Protein AF-A8GDI4-F1 (afdb_monomer_lite)

Structure (mmCIF, N/CA/C/O backbone):
data_AF-A8GDI4-F1
#
_entry.id   AF-A8GDI4-F1
#
loop_
_atom_site.group_PDB
_atom_site.id
_atom_site.type_symbol
_atom_site.label_atom_id
_atom_site.label_alt_id
_atom_site.label_comp_id
_atom_site.label_asym_id
_atom_site.label_entity_id
_atom_site.label_seq_id
_atom_site.pdbx_PDB_ins_code
_atom_site.Cartn_x
_atom_site.Cartn_y
_atom_site.Cartn_z
_atom_site.occupancy
_atom_site.B_iso_or_equiv
_atom_site.auth_seq_id
_atom_site.auth_comp_id
_atom_site.auth_asym_id
_atom_site.auth_atom_id
_atom_site.pdbx_PDB_model_num
ATOM 1 N N . MET A 1 1 ? -5.502 -11.220 3.417 1.00 76.50 1 MET A N 1
ATOM 2 C CA . MET A 1 1 ? -5.346 -9.816 3.839 1.00 76.50 1 MET A CA 1
ATOM 3 C C . MET A 1 1 ? -4.054 -9.682 4.635 1.00 76.50 1 MET A C 1
ATOM 5 O O . MET A 1 1 ? -3.841 -10.512 5.507 1.00 76.50 1 MET A O 1
ATOM 9 N N . ARG A 1 2 ? -3.188 -8.721 4.290 1.00 77.88 2 ARG A N 1
ATOM 10 C CA . ARG A 1 2 ? -1.946 -8.377 5.004 1.00 77.88 2 ARG A CA 1
ATOM 11 C C . ARG A 1 2 ? -2.241 -7.236 5.985 1.00 77.88 2 ARG A C 1
ATOM 13 O O . ARG A 1 2 ? -2.241 -6.068 5.599 1.00 77.88 2 ARG A O 1
ATOM 20 N N . ASP A 1 3 ? -2.582 -7.581 7.220 1.00 78.94 3 ASP A N 1
ATOM 21 C CA . ASP A 1 3 ? -2.763 -6.650 8.348 1.00 78.94 3 ASP A CA 1
ATOM 22 C C . ASP A 1 3 ? -1.467 -6.428 9.146 1.00 78.94 3 ASP A C 1
ATOM 24 O O . ASP A 1 3 ? -1.384 -5.527 9.978 1.00 78.94 3 ASP A O 1
ATOM 28 N N . ASP A 1 4 ? -0.436 -7.212 8.838 1.00 86.94 4 ASP A N 1
ATOM 29 C CA . ASP A 1 4 ? 0.924 -7.079 9.340 1.00 86.94 4 ASP A CA 1
ATOM 30 C C . ASP A 1 4 ? 1.663 -5.869 8.754 1.00 86.94 4 ASP A C 1
ATOM 32 O O . ASP A 1 4 ? 2.715 -5.511 9.272 1.00 86.94 4 ASP A O 1
ATOM 36 N N . ILE A 1 5 ? 1.141 -5.223 7.705 1.00 91.44 5 ILE A N 1
ATOM 37 C CA . ILE A 1 5 ? 1.769 -4.066 7.053 1.00 91.44 5 ILE A CA 1
ATOM 38 C C . ILE A 1 5 ? 1.228 -2.766 7.650 1.00 91.44 5 ILE A C 1
ATOM 40 O O . ILE A 1 5 ? 0.026 -2.514 7.676 1.00 91.44 5 ILE A O 1
ATOM 44 N N . GLN A 1 6 ? 2.140 -1.905 8.083 1.00 94.38 6 GLN A N 1
ATOM 45 C CA . GLN A 1 6 ? 1.870 -0.553 8.552 1.00 94.38 6 GLN A CA 1
ATOM 46 C C . GLN A 1 6 ? 2.278 0.470 7.501 1.00 94.38 6 GLN A C 1
ATOM 48 O O . GLN A 1 6 ? 3.165 0.233 6.676 1.00 94.38 6 GLN A O 1
ATOM 53 N N . PHE A 1 7 ? 1.659 1.643 7.578 1.00 95.94 7 PHE A N 1
ATOM 54 C CA . PHE A 1 7 ? 1.870 2.727 6.633 1.00 95.94 7 PHE A CA 1
ATOM 55 C C . PHE A 1 7 ? 2.283 4.009 7.342 1.00 95.94 7 PHE A C 1
ATOM 57 O O . PHE A 1 7 ? 1.793 4.325 8.427 1.00 95.94 7 PHE A O 1
ATOM 64 N N . ILE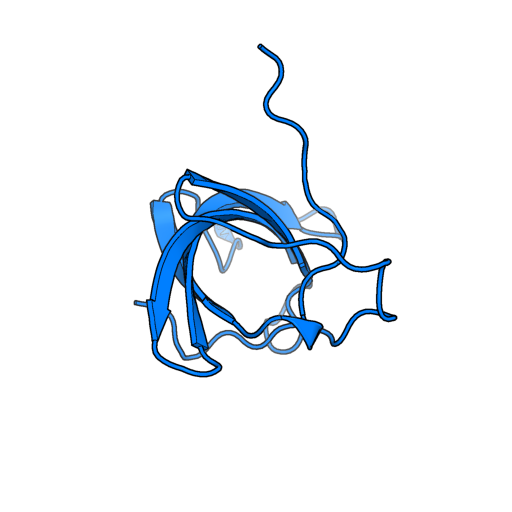 A 1 8 ? 3.170 4.762 6.698 1.00 95.12 8 ILE A N 1
ATOM 65 C CA . ILE A 1 8 ? 3.620 6.067 7.173 1.00 95.12 8 ILE A CA 1
ATOM 66 C C . ILE A 1 8 ? 2.434 7.029 7.154 1.00 95.12 8 ILE A C 1
ATOM 68 O O . ILE A 1 8 ? 1.702 7.110 6.164 1.00 95.12 8 ILE A O 1
ATOM 72 N N . GLN A 1 9 ? 2.255 7.771 8.245 1.00 93.31 9 GLN A N 1
ATOM 73 C CA . GLN A 1 9 ? 1.307 8.876 8.290 1.00 93.31 9 GLN A CA 1
ATOM 74 C C . GLN A 1 9 ? 1.774 9.999 7.361 1.00 93.31 9 GLN A C 1
ATOM 76 O O . GLN A 1 9 ? 2.923 10.432 7.416 1.00 93.31 9 GLN A O 1
ATOM 81 N N . GLN A 1 10 ? 0.876 10.466 6.509 1.00 89.19 10 GLN A N 1
ATOM 82 C CA . GLN A 1 10 ? 1.137 11.522 5.545 1.00 89.19 10 GLN A CA 1
ATOM 83 C C . GLN A 1 10 ? 0.580 12.845 6.079 1.00 89.19 10 GLN A C 1
ATOM 85 O O . GLN A 1 10 ? -0.395 12.835 6.839 1.00 89.19 10 GLN A O 1
ATOM 90 N N . PRO A 1 11 ? 1.187 13.991 5.718 1.00 83.56 11 PRO A N 1
ATOM 91 C CA . PRO A 1 11 ? 0.567 15.283 5.985 1.00 83.56 11 PRO A CA 1
ATOM 92 C C . PRO A 1 11 ? -0.834 15.307 5.366 1.00 83.56 11 PRO A C 1
ATOM 94 O O . PRO A 1 11 ? -1.037 14.738 4.294 1.00 83.56 11 PRO A O 1
ATOM 97 N N . GLU A 1 12 ? -1.803 15.935 6.037 1.00 68.69 12 GLU A N 1
ATOM 98 C CA . GLU A 1 12 ? -3.158 16.030 5.495 1.00 68.69 12 GLU A CA 1
ATOM 99 C C . GLU A 1 12 ? -3.125 16.734 4.139 1.00 68.69 12 GLU A C 1
ATOM 101 O O . GLU A 1 12 ? -2.788 17.912 4.031 1.00 68.69 12 GLU A O 1
ATOM 106 N N . ILE A 1 13 ? -3.469 15.982 3.097 1.00 64.50 13 ILE A N 1
ATOM 107 C CA . ILE A 1 13 ? -3.642 16.514 1.753 1.00 64.50 13 ILE A CA 1
ATOM 108 C C . ILE A 1 13 ? -5.126 16.799 1.603 1.00 64.50 13 ILE A C 1
ATOM 110 O O . ILE A 1 13 ? -5.952 15.896 1.762 1.00 64.50 13 ILE A O 1
ATOM 114 N N . ASP A 1 14 ? -5.416 18.079 1.395 1.00 54.16 14 ASP A N 1
ATOM 115 C CA . ASP A 1 14 ? -6.724 18.720 1.270 1.00 54.16 14 ASP A CA 1
ATOM 116 C C . ASP A 1 14 ? -7.906 17.778 1.024 1.00 54.16 14 ASP A C 1
ATOM 118 O O . ASP A 1 14 ? -7.932 17.090 0.007 1.00 54.16 14 ASP A O 1
ATOM 122 N N . GLY A 1 15 ? -8.890 17.807 1.938 1.00 56.88 15 GLY A N 1
ATOM 123 C CA . GLY A 1 15 ? -10.334 17.558 1.751 1.00 56.88 15 GLY A CA 1
ATOM 124 C C . GLY A 1 15 ? -10.838 16.318 0.996 1.00 56.88 15 GLY A C 1
ATOM 125 O O . GLY A 1 15 ? -12.049 16.105 0.949 1.00 56.88 15 GLY A O 1
ATOM 126 N N . GLY A 1 16 ? -9.965 15.496 0.419 1.00 64.62 16 GLY A N 1
ATOM 127 C CA . GLY A 1 16 ? -10.308 14.487 -0.569 1.00 64.62 16 GLY A CA 1
ATOM 128 C C . GLY A 1 16 ? -11.246 13.443 0.012 1.00 64.62 16 GLY A C 1
ATOM 129 O O . GLY A 1 16 ? -10.958 12.820 1.043 1.00 64.62 16 GLY A O 1
ATOM 130 N N . SER A 1 17 ? -12.386 13.258 -0.650 1.00 73.44 17 SER A N 1
ATOM 131 C CA . SER A 1 17 ? -13.244 12.107 -0.407 1.00 73.44 17 SER A CA 1
ATOM 132 C C . SER A 1 17 ? -12.716 10.948 -1.240 1.00 73.44 17 SER A C 1
ATOM 134 O O . SER A 1 17 ? -12.737 11.017 -2.463 1.00 73.44 17 SER A O 1
ATOM 136 N N . TYR A 1 18 ? -12.219 9.910 -0.570 1.00 82.88 18 TYR A N 1
ATOM 137 C CA . TYR A 1 18 ? -11.743 8.687 -1.212 1.00 82.88 18 TYR A CA 1
ATOM 138 C C . TYR A 1 18 ? -12.874 7.656 -1.272 1.00 82.88 18 TYR A C 1
ATOM 140 O O . TYR A 1 18 ? -13.432 7.268 -0.234 1.00 82.88 18 TYR A O 1
ATOM 148 N N . MET A 1 19 ? -13.221 7.219 -2.473 1.00 85.38 19 MET A N 1
ATOM 149 C CA . MET A 1 19 ? -14.311 6.295 -2.760 1.00 85.38 19 MET A CA 1
ATOM 150 C C . MET A 1 19 ? -13.790 4.931 -3.218 1.00 85.38 19 MET A C 1
ATOM 152 O O . MET A 1 19 ? -12.618 4.748 -3.540 1.00 85.38 19 MET A O 1
ATOM 156 N N . ARG A 1 20 ? -14.679 3.934 -3.220 1.00 89.69 20 ARG A N 1
ATOM 157 C CA . ARG A 1 20 ? -14.383 2.625 -3.810 1.00 89.69 20 ARG A CA 1
ATOM 158 C C . ARG A 1 20 ? -14.003 2.800 -5.282 1.00 89.69 20 ARG A C 1
ATOM 160 O O . ARG A 1 20 ? -14.703 3.493 -6.009 1.00 89.69 20 ARG A O 1
ATOM 167 N N . GLY A 1 21 ? -12.949 2.113 -5.710 1.00 89.44 21 GLY A N 1
ATOM 168 C CA . GLY A 1 21 ? -12.399 2.195 -7.061 1.00 89.44 21 GLY A CA 1
ATOM 169 C C . GLY A 1 21 ? -11.276 3.221 -7.206 1.00 89.44 21 GLY A C 1
ATOM 170 O O . GLY A 1 21 ? -10.445 3.057 -8.098 1.00 89.44 21 GLY A O 1
ATOM 171 N N . ASP A 1 22 ? -11.182 4.208 -6.309 1.00 91.19 22 ASP A N 1
ATOM 172 C CA . ASP A 1 22 ? -10.087 5.177 -6.335 1.00 91.19 22 ASP A CA 1
ATOM 173 C C . ASP A 1 22 ? -8.750 4.483 -6.092 1.00 91.19 22 ASP A C 1
ATOM 175 O O . ASP A 1 22 ? -8.641 3.579 -5.258 1.00 91.19 22 ASP A O 1
ATOM 179 N N . THR A 1 23 ? -7.716 4.950 -6.790 1.00 93.88 23 THR A N 1
ATOM 180 C CA . THR A 1 23 ? -6.339 4.535 -6.526 1.00 93.88 23 THR A CA 1
ATOM 181 C C . THR A 1 23 ? -5.662 5.573 -5.642 1.00 93.88 23 THR A C 1
ATOM 183 O O . THR A 1 23 ? -5.659 6.766 -5.946 1.00 93.88 23 THR A O 1
ATOM 186 N N . VAL A 1 24 ? -5.064 5.124 -4.545 1.00 93.56 24 VAL A N 1
ATOM 187 C CA . VAL A 1 24 ? -4.344 5.967 -3.589 1.00 93.56 24 VAL A CA 1
ATOM 188 C C . VAL A 1 24 ? -2.901 5.520 -3.449 1.00 93.56 24 VAL A C 1
ATOM 190 O O . VAL A 1 24 ? -2.577 4.351 -3.658 1.00 93.56 24 VAL A O 1
ATOM 193 N N . ARG A 1 25 ? -2.032 6.458 -3.073 1.00 94.81 25 ARG A N 1
ATOM 194 C CA . ARG A 1 25 ? -0.621 6.176 -2.821 1.00 94.81 25 ARG A CA 1
ATOM 195 C C . ARG A 1 25 ? -0.336 6.023 -1.334 1.00 94.81 25 ARG A C 1
ATOM 197 O O . ARG A 1 25 ? -0.707 6.898 -0.554 1.00 94.81 25 ARG A O 1
ATOM 204 N N . LEU A 1 26 ? 0.370 4.957 -0.966 1.00 95.25 26 LEU A N 1
ATOM 205 C CA . LEU A 1 26 ? 0.802 4.659 0.403 1.00 95.25 26 LEU A CA 1
ATOM 206 C C . LEU A 1 26 ? 2.319 4.442 0.458 1.00 95.25 26 LEU A C 1
ATOM 208 O O . LEU A 1 26 ? 2.940 4.093 -0.546 1.00 95.25 26 LEU A O 1
ATOM 212 N N . THR A 1 27 ? 2.911 4.620 1.640 1.00 96.19 27 THR A N 1
ATOM 213 C CA . THR A 1 27 ? 4.307 4.239 1.920 1.00 96.19 27 THR A CA 1
ATOM 214 C C . THR A 1 27 ? 4.342 3.310 3.127 1.00 96.19 27 THR A C 1
ATOM 216 O O . THR A 1 27 ? 3.749 3.644 4.151 1.00 96.19 27 THR A O 1
ATOM 219 N N . THR A 1 28 ? 4.987 2.149 3.019 1.00 96.12 28 THR A N 1
ATOM 220 C CA . THR A 1 28 ? 5.071 1.167 4.118 1.00 96.12 28 THR A CA 1
ATOM 221 C C . THR A 1 28 ? 6.019 1.639 5.223 1.00 96.12 28 THR A C 1
ATOM 223 O O . THR A 1 28 ? 6.988 2.323 4.924 1.00 96.12 28 THR A O 1
ATOM 226 N N . ALA A 1 29 ? 5.793 1.248 6.478 1.00 93.31 29 ALA A N 1
ATOM 227 C CA . ALA A 1 29 ? 6.598 1.702 7.623 1.00 93.31 29 ALA A CA 1
ATOM 228 C C . ALA A 1 29 ? 7.305 0.580 8.408 1.00 93.31 29 ALA A C 1
ATOM 230 O O . ALA A 1 29 ? 8.217 0.863 9.178 1.00 93.31 29 ALA A O 1
ATOM 231 N N . ASN A 1 30 ? 6.893 -0.680 8.253 1.00 91.12 30 ASN A N 1
ATOM 232 C CA . ASN A 1 30 ? 7.343 -1.789 9.108 1.00 91.12 30 ASN A CA 1
ATOM 233 C C . ASN A 1 30 ? 7.774 -3.044 8.329 1.00 91.12 30 ASN A C 1
ATOM 235 O O . ASN A 1 30 ? 7.746 -4.154 8.858 1.00 91.12 30 ASN A O 1
ATOM 239 N N . LEU A 1 31 ? 8.155 -2.858 7.071 1.00 92.06 31 LEU A N 1
ATOM 240 C CA . LEU A 1 31 ? 8.802 -3.882 6.264 1.00 92.06 31 LEU A CA 1
ATOM 241 C C . LEU A 1 31 ? 10.319 -3.698 6.333 1.00 92.06 31 LEU A C 1
ATOM 243 O O . LEU A 1 31 ? 10.808 -2.625 6.695 1.00 92.06 31 LEU A O 1
ATOM 247 N N . ARG A 1 32 ? 11.075 -4.743 5.986 1.00 93.56 32 ARG A N 1
ATOM 248 C CA . ARG A 1 32 ? 12.540 -4.665 5.917 1.00 93.56 32 ARG A CA 1
ATOM 249 C C . ARG A 1 32 ? 12.980 -3.620 4.893 1.00 93.56 32 ARG A C 1
ATOM 251 O O . ARG A 1 32 ? 13.971 -2.930 5.125 1.00 93.56 32 ARG A O 1
ATOM 258 N N . HIS A 1 33 ? 12.239 -3.495 3.796 1.00 94.81 33 HIS A N 1
ATOM 259 C CA . HIS A 1 33 ? 12.410 -2.429 2.816 1.00 94.81 33 HIS A CA 1
ATOM 260 C C . HIS A 1 33 ? 11.175 -1.538 2.766 1.00 94.81 33 HIS A C 1
ATOM 262 O O . HIS A 1 33 ? 10.045 -1.995 2.913 1.00 94.81 33 HIS A O 1
ATOM 268 N N . GLU A 1 34 ? 11.386 -0.248 2.532 1.00 95.19 34 GLU A N 1
ATOM 269 C CA . GLU A 1 34 ? 10.287 0.687 2.335 1.00 95.19 34 GLU A CA 1
ATOM 270 C C . GLU A 1 34 ? 9.771 0.603 0.894 1.00 95.19 34 GLU A C 1
ATOM 272 O O . GLU A 1 34 ? 10.549 0.688 -0.059 1.00 95.19 34 GLU A O 1
ATOM 277 N N . TYR A 1 35 ? 8.454 0.480 0.735 1.00 95.94 35 TYR A N 1
ATOM 278 C CA . TYR A 1 35 ? 7.779 0.443 -0.556 1.00 95.94 35 TYR A CA 1
ATOM 279 C C . TYR A 1 35 ? 6.835 1.628 -0.694 1.00 95.94 35 TYR A C 1
ATOM 281 O O . TYR A 1 35 ? 6.117 1.993 0.240 1.00 95.94 35 TYR A O 1
ATOM 289 N N . GLN A 1 36 ? 6.787 2.180 -1.902 1.00 95.69 36 GLN A N 1
ATOM 290 C CA . GLN A 1 36 ? 5.678 2.998 -2.357 1.00 95.69 36 GLN A CA 1
ATOM 291 C C . GLN A 1 36 ? 4.664 2.098 -3.060 1.00 95.69 36 GLN A C 1
ATOM 293 O O . GLN A 1 36 ? 5.022 1.346 -3.969 1.00 95.69 36 GLN A O 1
ATOM 298 N N . LEU A 1 37 ? 3.405 2.188 -2.644 1.00 96.00 37 LEU A N 1
ATOM 299 C CA . LEU A 1 37 ? 2.320 1.378 -3.183 1.00 96.00 37 LEU A CA 1
ATOM 300 C C . LEU A 1 37 ? 1.271 2.253 -3.844 1.00 96.00 37 LEU A C 1
ATOM 302 O O . LEU A 1 37 ? 0.885 3.280 -3.284 1.00 96.00 37 LEU A O 1
ATOM 306 N N . ASP A 1 38 ? 0.750 1.772 -4.964 1.00 96.12 38 ASP A N 1
ATOM 307 C CA . ASP A 1 38 ? -0.501 2.250 -5.534 1.00 96.12 38 ASP A CA 1
ATOM 308 C C . ASP A 1 38 ? -1.577 1.212 -5.211 1.00 96.12 38 ASP A C 1
ATOM 310 O O . ASP A 1 38 ? -1.430 0.032 -5.537 1.00 96.12 38 ASP A O 1
ATOM 314 N N . VAL A 1 39 ? -2.633 1.632 -4.518 1.00 96.19 39 VAL A N 1
ATOM 315 C CA . VAL A 1 39 ? -3.647 0.747 -3.936 1.00 96.19 39 VAL A CA 1
ATOM 316 C C . VAL A 1 39 ? -5.032 1.188 -4.382 1.00 96.19 39 VAL A C 1
ATOM 318 O O . VAL A 1 39 ? -5.410 2.336 -4.164 1.00 96.19 39 VAL A O 1
ATOM 321 N N . SER A 1 40 ? -5.806 0.278 -4.973 1.00 96.25 40 SER A N 1
ATOM 322 C CA . SER A 1 40 ? -7.209 0.530 -5.311 1.00 96.25 40 SER A CA 1
ATOM 323 C C . SER A 1 40 ? -8.102 0.242 -4.107 1.00 96.25 40 SER A C 1
ATOM 325 O O . SER A 1 40 ? -7.993 -0.820 -3.489 1.00 96.25 40 SER A O 1
ATOM 327 N N . ILE A 1 41 ? -8.986 1.176 -3.760 1.00 95.19 41 ILE A N 1
ATOM 328 C CA . ILE A 1 41 ? -9.896 1.045 -2.620 1.00 95.19 41 ILE A CA 1
ATOM 329 C C . ILE A 1 41 ? -11.013 0.054 -2.953 1.00 95.19 41 ILE A C 1
ATOM 331 O O . ILE A 1 41 ? -11.821 0.277 -3.855 1.00 95.19 41 ILE A O 1
ATOM 335 N N . LEU A 1 42 ? -11.113 -1.016 -2.165 1.00 95.62 42 LEU A N 1
ATOM 336 C CA . LEU A 1 42 ? -12.151 -2.037 -2.301 1.00 95.62 42 LEU A CA 1
ATOM 337 C C . LEU A 1 42 ? -13.389 -1.697 -1.469 1.00 95.62 42 LEU A C 1
ATOM 339 O O . LEU A 1 42 ? -14.516 -1.790 -1.956 1.00 95.62 42 LEU A O 1
ATOM 343 N N . ARG A 1 43 ? -13.183 -1.323 -0.202 1.00 94.19 43 ARG A N 1
ATOM 344 C CA . ARG A 1 43 ? -14.254 -1.033 0.763 1.00 94.19 43 ARG A CA 1
ATOM 345 C C . ARG A 1 43 ? -13.735 -0.213 1.944 1.00 94.19 43 ARG A C 1
ATOM 347 O O . ARG A 1 43 ? -12.530 -0.143 2.184 1.00 94.19 43 ARG A O 1
ATOM 354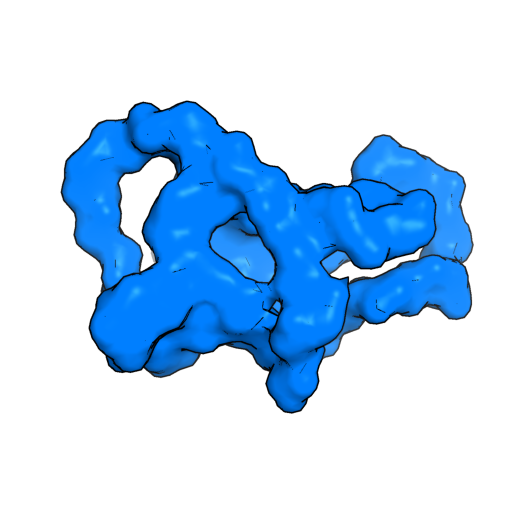 N N . ARG A 1 44 ? -14.658 0.396 2.688 1.00 91.56 44 ARG A N 1
ATOM 355 C CA . ARG A 1 44 ? -14.377 1.174 3.902 1.00 91.56 44 ARG A CA 1
ATOM 356 C C . ARG A 1 44 ? -15.255 0.655 5.034 1.00 91.56 44 ARG A C 1
ATOM 358 O O . ARG A 1 44 ? -16.444 0.438 4.818 1.00 91.56 44 ARG A O 1
ATOM 365 N N . GLU A 1 45 ? -14.665 0.474 6.207 1.00 92.25 45 GLU A N 1
ATOM 366 C CA . GLU A 1 45 ? -15.361 0.102 7.441 1.00 92.25 45 GLU A CA 1
ATOM 367 C C . GLU A 1 45 ? -14.894 1.058 8.540 1.00 92.25 45 GLU A C 1
ATOM 369 O O . GLU A 1 45 ? -13.743 1.011 8.978 1.00 92.25 45 GLU A O 1
ATOM 374 N N . ASP A 1 46 ? -15.766 1.987 8.931 1.00 89.25 46 ASP A N 1
ATOM 375 C CA . ASP A 1 46 ? -15.461 3.081 9.856 1.00 89.25 46 ASP A CA 1
ATOM 376 C C . ASP A 1 46 ? -14.200 3.876 9.462 1.00 89.25 46 ASP A C 1
ATOM 378 O O . ASP A 1 46 ? -14.192 4.638 8.491 1.00 89.25 46 ASP A O 1
ATOM 382 N N . LYS A 1 47 ? -13.120 3.713 10.235 1.00 90.12 47 LYS A N 1
ATOM 383 C CA . LYS A 1 47 ? -11.827 4.383 10.039 1.00 90.12 47 LYS A CA 1
ATOM 384 C C . LYS A 1 47 ? -10.862 3.569 9.176 1.00 90.12 47 LYS A C 1
ATOM 386 O O . LYS A 1 47 ? -9.813 4.089 8.800 1.00 90.12 47 LYS A O 1
ATOM 391 N N . LEU A 1 48 ? -11.190 2.311 8.888 1.00 93.56 48 LEU A N 1
ATOM 392 C CA . LEU A 1 48 ? -10.354 1.394 8.126 1.00 93.56 48 LEU A CA 1
ATOM 393 C C . LEU A 1 48 ? -10.749 1.409 6.650 1.00 93.56 48 LEU A C 1
ATOM 395 O O . LEU A 1 48 ? -11.925 1.431 6.279 1.00 93.56 48 LEU A O 1
ATOM 399 N N . ILE A 1 49 ? -9.736 1.390 5.796 1.00 94.81 49 ILE A N 1
ATOM 400 C CA . ILE A 1 49 ? -9.855 1.316 4.347 1.00 94.81 49 ILE A CA 1
ATOM 401 C C . ILE A 1 49 ? -9.147 0.042 3.911 1.00 94.81 49 ILE A C 1
ATOM 403 O O . ILE A 1 49 ? -7.990 -0.188 4.258 1.00 94.81 49 ILE A O 1
ATOM 407 N N . TYR A 1 50 ? -9.860 -0.781 3.154 1.00 95.81 50 TYR A N 1
ATOM 408 C CA . TYR A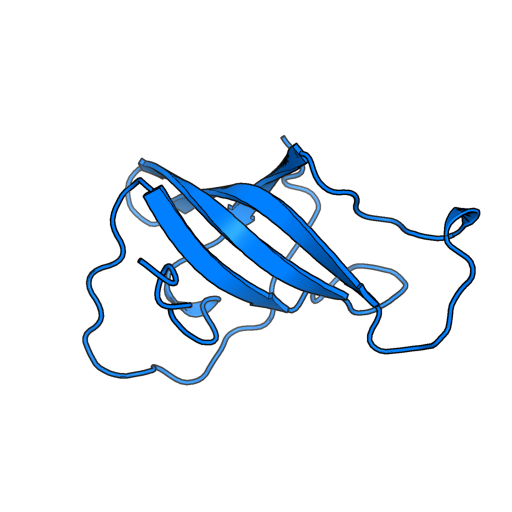 1 50 ? -9.359 -2.031 2.605 1.00 95.81 50 TYR A CA 1
ATOM 409 C C . TYR A 1 50 ? -9.110 -1.812 1.121 1.00 95.81 50 TYR A C 1
ATOM 411 O O . TYR A 1 50 ? -9.992 -1.316 0.410 1.00 95.81 50 TYR A O 1
ATOM 419 N N . GLY A 1 51 ? -7.927 -2.186 0.650 1.00 96.06 51 GLY A N 1
ATOM 420 C CA . GLY A 1 51 ? -7.546 -1.996 -0.741 1.00 96.06 51 GLY A CA 1
ATOM 421 C C . GLY A 1 51 ? -6.698 -3.130 -1.289 1.00 96.06 51 GLY A C 1
ATOM 422 O O . GLY A 1 51 ? -6.091 -3.878 -0.529 1.00 96.06 51 GLY A O 1
ATOM 423 N N . SER A 1 52 ? -6.656 -3.242 -2.614 1.00 97.25 52 SER A N 1
ATOM 424 C CA . SER A 1 52 ? -5.774 -4.165 -3.329 1.00 97.25 52 SER A CA 1
ATOM 425 C C . SER A 1 52 ? -4.579 -3.404 -3.880 1.00 97.25 52 SER A C 1
ATOM 427 O O . SER A 1 52 ? -4.750 -2.391 -4.561 1.00 97.25 52 SER A O 1
ATOM 429 N N . VAL A 1 53 ? -3.373 -3.906 -3.628 1.00 96.50 53 VAL A N 1
ATOM 430 C CA . VAL A 1 53 ? -2.146 -3.384 -4.235 1.00 96.50 53 VAL A CA 1
ATOM 431 C C . VAL A 1 53 ? -2.231 -3.573 -5.747 1.00 96.50 53 VAL A C 1
ATOM 433 O O . VAL A 1 53 ? -2.418 -4.685 -6.234 1.00 96.50 53 VAL A O 1
ATOM 436 N N . ILE A 1 54 ? -2.108 -2.481 -6.491 1.00 96.50 54 ILE A N 1
ATOM 437 C CA . ILE A 1 54 ? -2.061 -2.466 -7.956 1.00 96.50 54 ILE A CA 1
ATOM 438 C C . ILE A 1 54 ? -0.608 -2.464 -8.420 1.00 96.50 54 ILE A C 1
ATOM 440 O O . ILE A 1 54 ? -0.237 -3.217 -9.316 1.00 96.50 54 ILE A O 1
ATOM 444 N N . ALA A 1 55 ? 0.225 -1.653 -7.768 1.00 94.81 55 ALA A N 1
ATOM 445 C CA . ALA A 1 55 ? 1.654 -1.591 -8.023 1.00 94.81 55 ALA A CA 1
ATOM 446 C C . ALA A 1 55 ? 2.428 -1.434 -6.714 1.00 94.81 55 ALA A C 1
ATOM 448 O O . ALA A 1 55 ? 1.973 -0.767 -5.783 1.00 94.81 55 ALA A O 1
ATOM 449 N N . ALA A 1 56 ? 3.614 -2.034 -6.672 1.00 94.62 56 ALA A N 1
ATOM 450 C CA . ALA A 1 56 ? 4.574 -1.888 -5.591 1.00 94.62 56 ALA A CA 1
ATOM 451 C C . ALA A 1 56 ? 5.929 -1.496 -6.180 1.00 94.62 56 ALA A C 1
ATOM 453 O O . ALA A 1 56 ? 6.350 -2.055 -7.193 1.00 94.62 56 ALA A O 1
ATOM 454 N N . ALA A 1 57 ? 6.599 -0.538 -5.547 1.00 94.44 57 ALA A N 1
ATOM 455 C CA . ALA A 1 57 ? 7.942 -0.115 -5.914 1.00 94.44 57 ALA A CA 1
ATOM 456 C C . ALA A 1 57 ? 8.789 0.052 -4.642 1.00 94.44 57 ALA A C 1
ATOM 458 O O . ALA A 1 57 ? 8.459 0.914 -3.820 1.00 94.44 57 ALA A O 1
ATOM 459 N N . PRO A 1 58 ? 9.854 -0.746 -4.443 1.00 95.38 58 PRO A N 1
ATOM 460 C CA . PRO A 1 58 ? 10.783 -0.514 -3.345 1.00 95.38 58 PRO A CA 1
ATOM 461 C C . PRO A 1 58 ? 11.511 0.821 -3.552 1.00 95.38 58 PRO A C 1
ATOM 463 O O . PRO A 1 58 ? 11.813 1.214 -4.679 1.00 95.38 58 PRO A O 1
ATOM 466 N N . LYS A 1 59 ? 11.807 1.537 -2.463 1.00 94.00 59 LYS A N 1
ATOM 467 C CA . LYS A 1 59 ? 12.573 2.797 -2.516 1.00 94.00 59 LYS A CA 1
ATOM 468 C C . LYS A 1 59 ? 14.075 2.601 -2.722 1.00 94.00 59 LYS A C 1
ATOM 470 O O . LYS A 1 59 ? 14.797 3.572 -2.934 1.00 94.00 59 LYS A O 1
ATOM 475 N N . VAL A 1 60 ? 14.536 1.360 -2.647 1.00 92.69 60 VAL A N 1
ATOM 476 C CA . VAL A 1 60 ? 15.911 0.938 -2.912 1.00 92.69 60 VAL A CA 1
ATOM 477 C C . VAL A 1 60 ? 15.905 -0.125 -4.002 1.00 92.69 60 VAL A C 1
ATOM 479 O O . VAL A 1 60 ? 14.915 -0.838 -4.169 1.00 92.69 60 VAL A O 1
ATOM 482 N N . ASP A 1 61 ? 17.005 -0.235 -4.740 1.00 93.38 61 ASP A N 1
ATOM 483 C CA . ASP A 1 61 ? 17.153 -1.274 -5.754 1.00 93.38 61 ASP A CA 1
ATOM 484 C C . ASP A 1 61 ? 17.387 -2.634 -5.079 1.00 93.38 61 ASP A C 1
ATOM 486 O O . ASP A 1 61 ? 18.428 -2.863 -4.460 1.00 93.38 61 ASP A O 1
ATOM 490 N N . ILE A 1 62 ? 16.385 -3.513 -5.151 1.00 93.94 62 ILE A N 1
ATOM 491 C CA . ILE A 1 62 ? 16.422 -4.875 -4.612 1.00 93.94 62 ILE A CA 1
ATOM 492 C C . ILE A 1 62 ? 15.852 -5.858 -5.635 1.00 93.94 62 ILE A C 1
ATOM 494 O O . ILE A 1 62 ? 14.890 -5.539 -6.348 1.00 93.94 62 ILE A O 1
ATOM 498 N N . PRO A 1 63 ? 16.398 -7.084 -5.704 1.00 93.25 63 PRO A N 1
ATOM 499 C CA . PRO A 1 63 ? 15.937 -8.062 -6.673 1.00 93.25 63 PRO A CA 1
ATOM 500 C C . PRO A 1 63 ? 14.474 -8.459 -6.393 1.00 93.25 63 PRO A C 1
ATOM 502 O O . PRO A 1 63 ? 14.102 -8.625 -5.230 1.00 93.25 63 PRO A O 1
ATOM 505 N N . PRO A 1 64 ? 13.650 -8.717 -7.430 1.00 90.19 64 PRO A N 1
ATOM 506 C CA . PRO A 1 64 ? 12.228 -9.053 -7.270 1.00 90.19 64 PRO A CA 1
ATOM 507 C C . PRO A 1 64 ? 11.932 -10.214 -6.310 1.00 90.19 64 PRO A C 1
ATOM 509 O O . PRO A 1 64 ? 10.891 -10.244 -5.663 1.00 90.19 64 PRO A O 1
ATOM 512 N N . ARG A 1 65 ? 12.858 -11.171 -6.180 1.00 92.38 65 ARG A N 1
ATOM 513 C CA . ARG A 1 65 ? 12.730 -12.318 -5.263 1.00 92.38 65 ARG A CA 1
ATOM 514 C C . ARG A 1 65 ? 12.756 -11.933 -3.776 1.00 92.38 65 ARG A C 1
ATOM 516 O O . ARG A 1 65 ? 12.386 -12.749 -2.942 1.00 92.38 65 ARG A O 1
ATOM 523 N N . GLU A 1 66 ? 13.251 -10.740 -3.454 1.00 93.19 66 GLU A N 1
ATOM 524 C CA . GLU A 1 66 ? 13.354 -10.208 -2.089 1.00 93.19 66 GLU A CA 1
ATOM 525 C C . GLU A 1 66 ? 12.202 -9.250 -1.762 1.00 93.19 66 GLU A C 1
ATOM 527 O O . GLU A 1 66 ? 12.158 -8.699 -0.664 1.00 93.19 66 GLU A O 1
ATOM 532 N N . TRP A 1 67 ? 11.258 -9.061 -2.692 1.00 94.69 67 TRP A N 1
ATOM 533 C CA . TRP A 1 67 ? 10.100 -8.208 -2.466 1.00 94.69 67 TRP A CA 1
ATOM 534 C C . TRP A 1 67 ? 9.151 -8.834 -1.445 1.00 94.69 67 TRP A C 1
ATOM 536 O O . TRP A 1 67 ? 8.709 -9.975 -1.579 1.00 94.69 67 TRP A O 1
ATOM 546 N N . GLU A 1 68 ? 8.801 -8.051 -0.433 1.00 94.88 68 GLU A N 1
ATOM 547 C CA . GLU A 1 68 ? 7.960 -8.472 0.696 1.00 94.88 68 GLU A CA 1
ATOM 548 C C . GLU A 1 68 ? 6.465 -8.254 0.433 1.00 94.88 68 GLU A C 1
ATOM 550 O O . GLU A 1 68 ? 5.606 -8.762 1.166 1.00 94.88 68 GLU A O 1
ATOM 555 N N . ILE A 1 69 ? 6.164 -7.490 -0.619 1.00 93.62 69 ILE A N 1
ATOM 556 C CA . ILE A 1 69 ? 4.822 -7.128 -1.044 1.00 93.62 69 ILE A CA 1
ATOM 557 C C . ILE A 1 69 ? 4.697 -7.213 -2.568 1.00 93.62 69 ILE A C 1
ATOM 559 O O . ILE A 1 69 ? 5.628 -6.887 -3.305 1.00 93.62 69 ILE A O 1
ATOM 563 N N . GLN A 1 70 ? 3.543 -7.674 -3.041 1.00 92.62 70 GLN A N 1
ATOM 564 C CA . GLN A 1 70 ? 3.273 -7.933 -4.453 1.00 92.62 70 GLN A CA 1
ATOM 565 C C . GLN A 1 70 ? 1.923 -7.345 -4.891 1.00 92.62 70 GLN A C 1
ATOM 567 O O . GLN A 1 70 ? 1.009 -7.216 -4.068 1.00 92.62 70 GLN A O 1
ATOM 572 N N . PRO A 1 71 ? 1.762 -7.023 -6.190 1.00 93.94 71 PRO A N 1
ATOM 573 C CA . PRO A 1 71 ? 0.456 -6.719 -6.768 1.00 93.94 71 PRO A CA 1
ATOM 574 C C . PRO A 1 71 ? -0.582 -7.812 -6.473 1.00 93.94 71 PRO A C 1
ATOM 576 O O . PRO A 1 71 ? -0.262 -8.997 -6.417 1.00 93.94 71 PRO A O 1
ATOM 579 N N . GLY A 1 72 ? -1.834 -7.403 -6.279 1.00 93.94 72 GLY A N 1
ATOM 580 C CA . GLY A 1 72 ? -2.961 -8.268 -5.924 1.00 93.94 72 GLY A CA 1
ATOM 581 C C . GLY A 1 72 ? -3.091 -8.572 -4.429 1.00 93.94 72 GLY A C 1
ATOM 582 O O . GLY A 1 72 ? -4.098 -9.142 -4.014 1.00 93.94 72 GLY A O 1
ATOM 583 N N . GLN A 1 73 ? -2.117 -8.192 -3.595 1.00 95.50 73 GLN A N 1
ATOM 584 C CA . GLN A 1 73 ? -2.245 -8.358 -2.148 1.00 95.50 73 GLN A CA 1
ATOM 585 C C . GLN A 1 73 ? -3.201 -7.323 -1.554 1.00 95.50 73 GLN A C 1
ATOM 587 O O . GLN A 1 73 ? -3.123 -6.133 -1.850 1.00 95.50 73 GLN A O 1
ATOM 592 N N . GLU A 1 74 ? -4.091 -7.780 -0.677 1.00 96.44 74 GLU A N 1
ATOM 593 C CA . GLU A 1 74 ? -4.990 -6.898 0.065 1.00 96.44 74 GLU A CA 1
ATOM 594 C C . GLU A 1 74 ? -4.311 -6.333 1.310 1.00 96.44 74 GLU A C 1
ATOM 596 O O . GLU A 1 74 ? -3.729 -7.090 2.091 1.00 96.44 74 GLU A O 1
ATOM 601 N N . VAL A 1 75 ? -4.456 -5.028 1.525 1.00 96.25 75 VAL A N 1
ATOM 602 C CA . VAL A 1 75 ? -3.901 -4.283 2.659 1.00 96.25 75 VAL A CA 1
ATOM 603 C C . VAL A 1 75 ? -4.980 -3.464 3.360 1.00 96.25 75 VAL A C 1
ATOM 605 O O . VAL A 1 75 ? -6.001 -3.110 2.761 1.00 96.25 75 VAL A O 1
ATOM 608 N N . VAL A 1 76 ? -4.732 -3.136 4.629 1.00 96.19 76 VAL A N 1
ATOM 609 C CA . VAL A 1 76 ? -5.603 -2.272 5.435 1.00 96.19 76 VAL A CA 1
ATOM 610 C C . VAL A 1 76 ? -4.846 -1.039 5.884 1.00 96.19 76 VAL A C 1
ATOM 612 O O . VAL A 1 76 ? -3.744 -1.130 6.411 1.00 96.19 76 VAL A O 1
ATOM 615 N N . PHE A 1 77 ? -5.450 0.123 5.688 1.00 94.75 77 PHE A N 1
ATOM 616 C CA . PHE A 1 77 ? -4.856 1.413 6.008 1.00 94.75 77 PHE A CA 1
ATOM 617 C C . PHE A 1 77 ? -5.934 2.400 6.450 1.00 94.75 77 PHE A C 1
ATOM 619 O O . PHE A 1 77 ? -7.126 2.088 6.472 1.00 94.75 77 PHE A O 1
ATOM 626 N N . ARG A 1 78 ? -5.521 3.604 6.835 1.00 93.31 78 ARG A N 1
ATOM 627 C CA . ARG A 1 78 ? -6.413 4.683 7.258 1.00 93.31 78 ARG A CA 1
ATOM 628 C C . ARG A 1 78 ? -6.236 5.912 6.380 1.00 93.31 78 ARG A C 1
ATOM 630 O O . ARG A 1 78 ? -5.278 6.008 5.612 1.00 93.31 78 ARG A O 1
ATOM 637 N N . LYS A 1 79 ? -7.163 6.867 6.487 1.00 91.56 79 LYS A N 1
ATOM 638 C CA . LYS A 1 79 ? -7.134 8.093 5.672 1.00 91.56 79 LYS A CA 1
ATOM 639 C C . LYS A 1 79 ? -5.821 8.857 5.867 1.00 91.56 79 LYS A C 1
ATOM 641 O O . LYS A 1 79 ? -5.247 9.329 4.894 1.00 91.56 79 LYS A O 1
ATOM 646 N N . GLU A 1 80 ? -5.326 8.913 7.099 1.00 91.94 80 GLU A N 1
ATOM 647 C CA . GLU A 1 80 ? -4.071 9.568 7.472 1.00 91.94 80 GLU A CA 1
ATOM 648 C C . GLU A 1 80 ? -2.818 8.924 6.855 1.00 91.94 80 GLU A C 1
ATOM 650 O O . GLU A 1 80 ? -1.744 9.512 6.906 1.00 91.94 80 GLU A O 1
ATOM 655 N N . ASN A 1 81 ? -2.925 7.738 6.249 1.00 93.94 81 ASN A N 1
ATOM 656 C CA . ASN A 1 81 ? -1.812 7.094 5.550 1.00 93.94 81 ASN A CA 1
ATOM 657 C C . ASN A 1 81 ? -1.719 7.475 4.062 1.00 93.94 81 ASN A C 1
ATOM 659 O O . ASN 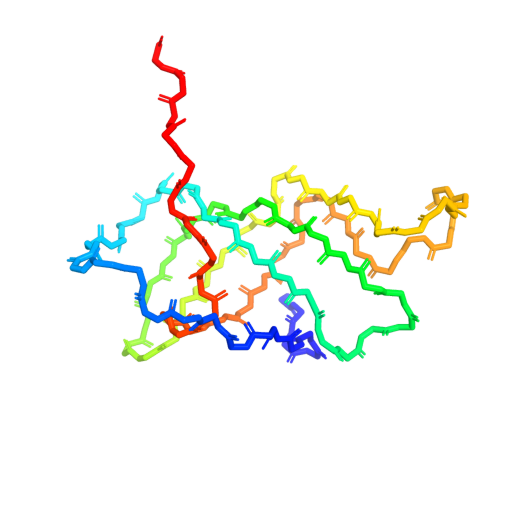A 1 81 ? -0.754 7.097 3.396 1.00 93.94 81 ASN A O 1
ATOM 663 N N . ILE A 1 82 ? -2.721 8.173 3.516 1.00 92.25 82 ILE A N 1
ATOM 664 C CA . ILE A 1 82 ? -2.826 8.437 2.078 1.00 92.25 82 ILE A CA 1
ATOM 665 C C . ILE A 1 82 ? -1.954 9.632 1.684 1.00 92.25 82 ILE A C 1
ATOM 667 O O . ILE A 1 82 ? -2.198 10.758 2.105 1.00 92.25 82 ILE A O 1
ATOM 671 N N . ALA A 1 83 ? -0.971 9.383 0.816 1.00 87.38 83 ALA A N 1
ATOM 672 C CA . ALA A 1 83 ? -0.014 10.382 0.337 1.00 87.38 83 ALA A CA 1
ATOM 673 C C . ALA A 1 83 ? -0.503 11.164 -0.887 1.00 87.38 83 ALA A C 1
ATOM 675 O O . ALA A 1 83 ? 0.142 12.128 -1.275 1.00 87.38 83 ALA A O 1
ATOM 676 N N . LYS A 1 84 ? -1.552 10.690 -1.569 1.00 81.38 84 LYS A N 1
ATOM 677 C CA . LYS A 1 84 ? -2.351 11.394 -2.593 1.00 81.38 84 LYS A CA 1
ATOM 678 C C . LYS A 1 84 ? -3.346 10.428 -3.239 1.00 81.38 84 LYS A C 1
ATOM 680 O O . LYS A 1 84 ? -3.096 9.220 -3.282 1.00 81.38 84 LYS A O 1
ATOM 685 N N . ALA A 1 85 ? -4.416 10.973 -3.819 1.00 77.38 85 ALA A N 1
ATOM 686 C CA . ALA A 1 85 ? -5.172 10.283 -4.861 1.00 77.38 85 ALA A CA 1
ATOM 687 C C . ALA A 1 85 ? -4.349 10.239 -6.159 1.00 77.38 85 ALA A C 1
ATOM 689 O O . ALA A 1 85 ? -3.669 11.208 -6.512 1.00 77.38 85 ALA A O 1
ATOM 690 N N . ILE A 1 86 ? -4.412 9.120 -6.871 1.00 75.31 86 ILE A N 1
ATOM 691 C CA . ILE A 1 86 ? -3.861 8.983 -8.215 1.00 75.31 86 ILE A CA 1
ATOM 692 C C . ILE A 1 86 ? -5.045 9.075 -9.176 1.00 75.31 86 ILE A C 1
ATOM 694 O O . ILE A 1 86 ? -5.898 8.188 -9.145 1.00 75.31 86 ILE A O 1
ATOM 698 N N . PRO A 1 87 ? -5.145 10.138 -9.994 1.00 62.28 87 PRO A N 1
ATOM 699 C CA . PRO A 1 87 ? -6.212 10.230 -10.975 1.00 62.28 87 PRO A CA 1
ATOM 700 C C . PRO A 1 87 ? -6.105 9.049 -11.936 1.00 62.28 87 PRO A C 1
ATOM 702 O O . PRO A 1 87 ? -5.044 8.805 -12.517 1.00 62.28 87 PRO A O 1
ATOM 705 N N . SER A 1 88 ? -7.203 8.314 -12.091 1.00 54.75 88 SER A N 1
ATOM 706 C CA . SER A 1 88 ? -7.324 7.314 -13.144 1.00 54.75 88 SER A CA 1
ATOM 707 C C . SER A 1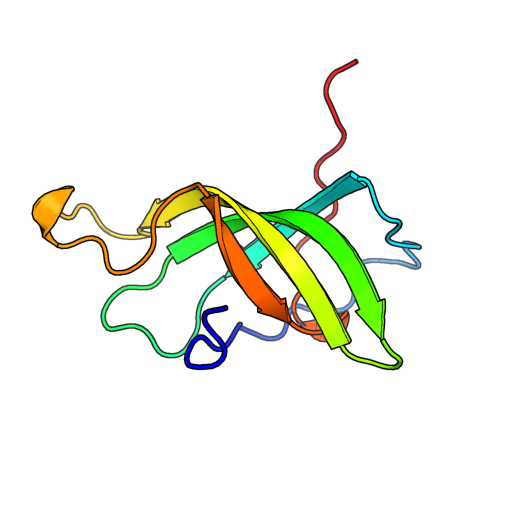 88 ? -7.186 8.039 -14.479 1.00 54.75 88 SER A C 1
ATOM 709 O O . SER A 1 88 ? -7.988 8.922 -14.790 1.00 54.75 88 SER A O 1
ATOM 711 N N . ILE A 1 89 ? -6.144 7.709 -15.243 1.00 49.53 89 ILE A N 1
ATOM 712 C CA . ILE A 1 89 ? -6.002 8.182 -16.620 1.00 49.53 89 ILE A CA 1
ATOM 713 C C . ILE A 1 89 ? -7.205 7.595 -17.365 1.00 49.53 89 ILE A C 1
ATOM 715 O O . ILE A 1 89 ? -7.309 6.375 -17.491 1.00 49.53 89 ILE A O 1
ATOM 719 N N . SER A 1 90 ? -8.163 8.460 -17.699 1.00 38.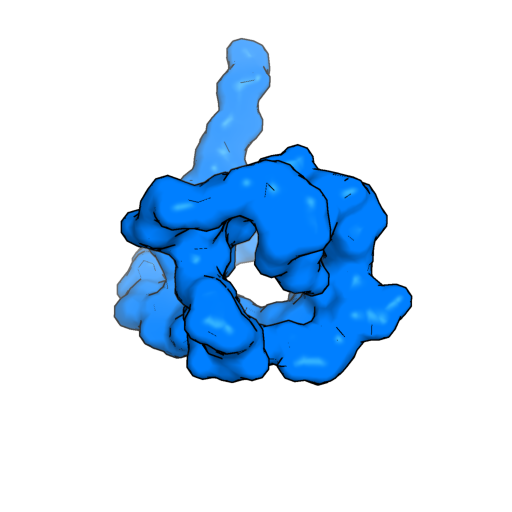88 90 SER A N 1
ATOM 720 C CA . SER A 1 90 ? -9.363 8.113 -18.467 1.00 38.88 90 SER A CA 1
ATOM 721 C C . SER A 1 90 ? -9.028 8.002 -19.946 1.00 38.88 90 SER A C 1
ATOM 723 O O . SER A 1 90 ? -8.151 8.778 -20.392 1.00 38.88 90 SER A O 1
#

Sequence (90 aa):
MRDDIQFIQQPEIDGGSYMRGDTVRLTTANLRHEYQLDVSILRREDKLIYGSVIAAAPKVDIPPREWEIQPGQEVVFRKENIAKAIPSIS

Organism: Serratia proteamaculans (strain 568) (NCBI:txid399741)

Foldseek 3Di:
DCAVWDWDFADDDPDDDQDAQWWFWTWTDPDPFIKIFTWGFHDDDVFKTKTFTQDIDTPDDDDPVPDPDDGRDIYIDGPRRTHDTDDDPD

Secondary structure (DSSP, 8-state):
-B-S--BPPPP--TT----TT-EEEEEBSSSSS-EEEEEEEEEEETTEEEEEEEEEEESS---GGG-S--TT-EEEE-GGG--EEE----

Radius of gyration: 12.51 Å; chains: 1; bounding box: 33×31×28 Å

pLDDT: mean 88.49, std 11.95, range [38.88, 97.25]